Protein AF-A0A924GAR2-F1 (afdb_monomer)

Solvent-accessible surface area (backbone atoms only — not comparable to full-atom values): 4281 Å² total; per-residue (Å²): 128,86,77,80,54,75,61,82,49,86,45,89,42,80,95,50,45,74,62,65,93,76,62,53,80,83,42,49,64,62,36,49,57,50,19,53,53,51,27,53,52,47,51,50,53,48,74,65,51,90,65,82,86,43,65,62,62,42,54,52,42,56,72,64,44,38,80,52,99

Foldseek 3Di:
DPDDQQLVDQAPDPPSPRPVVSDDPVSVVVLVVVLVVQLVVLVCVLVVDPDDDDCVSHVVSNVPHSSSD

Mean predicted aligned error: 3.6 Å

Secondary structure (DSSP, 8-state):
--PPPGGGS---SGGG---TTT--GGGHHHHHHHHHHHHHHHHHHHHT--SPP-IIIIIIHHHHS-TT-

Nearest PDB structures (foldseek):
  5l44-assembly2_B  TM=9.883E-01  e=2.256E-05  Astrosporangium hypotensionis K-26
  1y79-assembly1_1  TM=9.633E-01  e=3.278E-03  Escherichia coli

Radius of gyration: 15.02 Å; Cα contacts (8 Å, |Δi|>4): 52; chains: 1; bounding box: 32×25×42 Å

Structure (mmCIF, N/CA/C/O backbone):
data_AF-A0A924GAR2-F1
#
_entry.id   AF-A0A924GAR2-F1
#
loop_
_atom_site.group_PDB
_atom_site.id
_atom_site.type_symbol
_atom_site.label_atom_id
_atom_site.label_alt_id
_atom_site.label_comp_id
_atom_site.label_asym_id
_atom_site.label_entity_id
_atom_site.label_seq_id
_atom_site.pdbx_PDB_ins_code
_atom_site.Cartn_x
_atom_site.Cartn_y
_atom_site.Cartn_z
_atom_site.occupancy
_atom_site.B_iso_or_equiv
_atom_site.auth_seq_id
_atom_site.auth_comp_id
_atom_site.auth_asym_id
_atom_site.auth_atom_id
_atom_site.pdbx_PDB_model_num
ATOM 1 N N . MET A 1 1 ? 2.621 -20.903 -16.162 1.00 36.91 1 MET A N 1
ATOM 2 C CA . MET A 1 1 ? 3.422 -20.231 -15.120 1.00 36.91 1 MET A CA 1
ATOM 3 C C . MET A 1 1 ? 2.780 -18.879 -14.933 1.00 36.91 1 MET A C 1
ATOM 5 O O . MET A 1 1 ? 2.616 -18.200 -15.936 1.00 36.91 1 MET A O 1
ATOM 9 N N . VAL A 1 2 ? 2.289 -18.557 -13.735 1.00 44.84 2 VAL A N 1
ATOM 10 C CA . VAL A 1 2 ? 1.766 -17.208 -13.481 1.00 44.84 2 VAL A CA 1
ATOM 11 C C . VAL A 1 2 ? 2.965 -16.286 -13.622 1.00 44.84 2 VAL A C 1
ATOM 13 O O . VAL A 1 2 ? 3.949 -16.443 -12.903 1.00 44.84 2 VAL A O 1
ATOM 16 N N . GLU A 1 3 ? 2.942 -15.435 -14.633 1.00 57.34 3 GLU A N 1
ATOM 17 C CA . GLU A 1 3 ? 3.953 -14.407 -14.787 1.00 57.34 3 GLU A CA 1
ATOM 18 C C . GLU A 1 3 ? 3.868 -13.511 -13.545 1.00 57.34 3 GLU A C 1
ATOM 20 O O . GLU A 1 3 ? 2.782 -13.041 -13.203 1.00 57.34 3 GLU A O 1
ATOM 25 N N . GLN A 1 4 ? 4.958 -13.399 -12.780 1.00 82.50 4 GLN A N 1
ATOM 26 C CA . GLN A 1 4 ? 4.947 -12.634 -11.532 1.00 8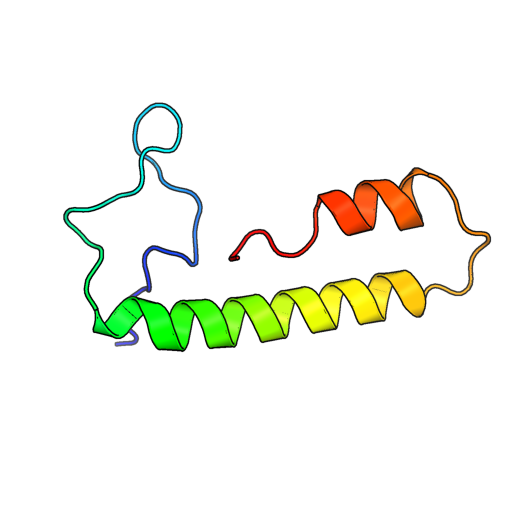2.50 4 GLN A CA 1
ATOM 27 C C . GLN A 1 4 ? 4.700 -11.161 -11.866 1.00 82.50 4 GLN A C 1
ATOM 29 O O . GLN A 1 4 ? 5.490 -10.552 -12.582 1.00 82.50 4 GLN A O 1
ATOM 34 N N . ASN A 1 5 ? 3.597 -10.602 -11.366 1.00 93.31 5 ASN A N 1
ATOM 35 C CA . ASN 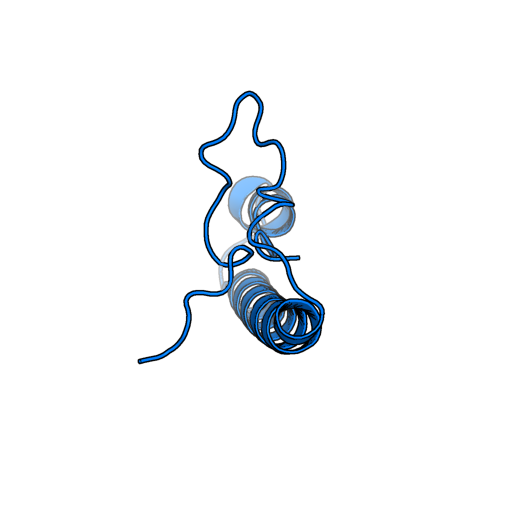A 1 5 ? 3.300 -9.186 -11.529 1.00 93.31 5 ASN A CA 1
ATOM 36 C C . ASN A 1 5 ? 4.296 -8.372 -10.675 1.00 93.31 5 ASN A C 1
ATOM 38 O O . ASN A 1 5 ? 4.339 -8.589 -9.460 1.00 93.31 5 ASN A O 1
ATOM 42 N N . PRO A 1 6 ? 5.076 -7.441 -11.259 1.00 95.12 6 PRO A N 1
ATOM 43 C CA . PRO A 1 6 ? 6.110 -6.695 -10.536 1.00 95.12 6 PRO A CA 1
ATOM 44 C C . PRO A 1 6 ? 5.561 -5.817 -9.400 1.00 95.12 6 PRO A C 1
ATOM 46 O O . PRO A 1 6 ? 6.333 -5.389 -8.548 1.00 95.12 6 PRO A O 1
ATOM 49 N N . PHE A 1 7 ? 4.248 -5.563 -9.358 1.00 95.50 7 PHE A N 1
ATOM 50 C CA . PHE A 1 7 ? 3.596 -4.816 -8.278 1.00 95.50 7 PHE A CA 1
ATOM 51 C C . PHE A 1 7 ? 3.357 -5.644 -7.003 1.00 95.50 7 PHE A C 1
ATOM 53 O O . PHE A 1 7 ? 3.076 -5.075 -5.954 1.00 95.50 7 PHE A O 1
ATOM 60 N N . PHE A 1 8 ? 3.474 -6.977 -7.051 1.00 94.75 8 PHE A N 1
ATOM 61 C CA . PHE A 1 8 ? 3.172 -7.847 -5.899 1.00 94.75 8 PHE 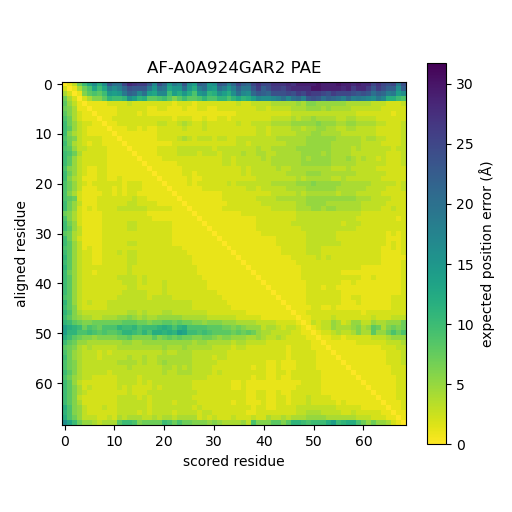A CA 1
ATOM 62 C C . PHE A 1 8 ? 4.314 -7.958 -4.885 1.00 94.75 8 PHE A C 1
ATOM 64 O O . PHE A 1 8 ? 4.168 -8.600 -3.846 1.00 94.75 8 PHE A O 1
ATOM 71 N N . THR A 1 9 ? 5.460 -7.343 -5.167 1.00 92.69 9 THR A N 1
ATOM 72 C CA . THR A 1 9 ? 6.614 -7.321 -4.267 1.00 92.69 9 THR A CA 1
ATOM 73 C C . THR A 1 9 ? 7.284 -5.951 -4.301 1.00 92.69 9 THR A C 1
ATOM 75 O O . THR A 1 9 ? 7.366 -5.362 -5.379 1.00 92.69 9 THR A O 1
ATOM 78 N N . PRO A 1 10 ? 7.830 -5.455 -3.175 1.00 94.06 10 PRO A N 1
ATOM 79 C CA . PRO A 1 10 ? 8.605 -4.218 -3.170 1.00 94.06 10 PRO A CA 1
ATOM 80 C C . PRO A 1 10 ? 9.768 -4.265 -4.165 1.00 94.06 10 PRO A C 1
ATOM 82 O O . PRO A 1 10 ? 10.440 -5.290 -4.298 1.00 94.06 10 PRO A O 1
ATOM 85 N N . SER A 1 11 ? 10.033 -3.140 -4.834 1.00 95.69 11 SER A N 1
ATOM 86 C CA . SER A 1 11 ? 11.119 -3.072 -5.813 1.00 95.69 11 SER A CA 1
ATOM 87 C C . SER A 1 11 ? 12.492 -3.296 -5.159 1.00 95.69 11 SER A C 1
ATOM 89 O O . SER A 1 11 ? 12.800 -2.647 -4.154 1.00 95.69 11 SER A O 1
ATOM 91 N N . PRO A 1 12 ? 13.359 -4.142 -5.747 1.00 95.56 12 PRO A N 1
ATOM 92 C CA . PRO A 1 12 ? 14.730 -4.332 -5.279 1.00 95.56 12 PRO A CA 1
ATOM 93 C C . PRO A 1 12 ? 15.694 -3.236 -5.768 1.00 95.56 12 PRO A C 1
ATOM 95 O O . PRO A 1 12 ? 16.871 -3.248 -5.404 1.00 95.56 12 PRO A O 1
ATOM 98 N N . LEU A 1 13 ? 15.243 -2.316 -6.629 1.00 97.44 13 LEU A N 1
ATOM 99 C CA . LEU A 1 13 ? 16.089 -1.265 -7.196 1.00 97.44 13 LEU A CA 1
ATOM 100 C C . LEU A 1 13 ? 16.378 -0.152 -6.167 1.00 97.44 13 LEU A C 1
ATOM 102 O O . LEU A 1 13 ? 15.612 0.030 -5.217 1.00 97.44 13 LEU A O 1
ATOM 106 N N . PRO A 1 14 ? 17.466 0.630 -6.341 1.00 98.44 14 PRO A N 1
ATOM 107 C CA . PRO A 1 14 ? 17.831 1.691 -5.407 1.00 98.44 14 PRO A CA 1
ATOM 108 C C . PRO A 1 14 ? 16.664 2.631 -5.098 1.00 98.44 14 PRO A C 1
ATOM 110 O O . PRO A 1 14 ? 15.986 3.111 -6.006 1.00 98.44 14 PRO A O 1
ATOM 113 N N . TYR A 1 15 ? 16.456 2.892 -3.805 1.00 96.31 15 TYR A N 1
ATOM 114 C CA . TYR A 1 15 ? 15.383 3.752 -3.289 1.00 96.31 15 TYR A CA 1
ATOM 115 C C . TYR A 1 15 ? 13.957 3.275 -3.615 1.00 96.31 15 TYR A C 1
ATOM 117 O O . TYR A 1 15 ? 13.020 4.061 -3.516 1.00 96.31 15 TYR A O 1
ATOM 125 N N . GLY A 1 16 ? 13.782 2.007 -4.002 1.00 96.06 16 GLY A N 1
ATOM 126 C CA . GLY A 1 16 ? 12.479 1.471 -4.388 1.00 96.06 16 GLY A CA 1
ATOM 127 C C . GLY A 1 16 ? 12.012 1.945 -5.766 1.00 96.06 16 GLY A C 1
ATOM 128 O O . GLY A 1 16 ? 10.811 1.959 -6.022 1.00 96.06 16 GLY A O 1
ATOM 129 N N . LEU A 1 17 ? 12.935 2.342 -6.655 1.00 97.75 17 LEU A N 1
ATOM 130 C CA . LEU A 1 17 ? 12.603 2.717 -8.033 1.00 97.75 17 LEU A CA 1
ATOM 131 C C . LEU A 1 17 ? 11.767 1.604 -8.692 1.00 97.75 17 LEU A C 1
ATOM 133 O O . LEU A 1 17 ? 12.228 0.464 -8.703 1.00 97.75 17 LEU A O 1
ATOM 137 N N . PRO A 1 18 ? 10.584 1.877 -9.267 1.00 95.94 18 PRO A N 1
ATOM 138 C CA . PRO A 1 18 ? 9.806 0.833 -9.923 1.00 95.94 18 PRO A CA 1
ATOM 139 C C . PRO A 1 18 ? 10.611 0.145 -11.038 1.00 95.94 18 PRO A C 1
ATOM 141 O O . PRO A 1 18 ? 11.321 0.833 -11.784 1.00 95.94 18 PRO A O 1
ATOM 144 N N . PRO A 1 19 ? 10.520 -1.190 -11.189 1.00 96.12 19 PRO A N 1
ATOM 145 C CA . PRO A 1 19 ? 11.216 -1.918 -12.245 1.00 96.12 19 PRO A CA 1
ATOM 146 C C . PRO A 1 19 ? 10.530 -1.681 -13.599 1.00 96.12 19 PRO A C 1
ATOM 148 O O . PRO A 1 19 ? 9.901 -2.567 -14.168 1.00 96.12 19 PRO A O 1
ATOM 151 N N . PHE A 1 20 ? 10.639 -0.462 -14.140 1.00 97.06 20 PHE A N 1
ATOM 152 C CA . PHE A 1 20 ? 9.943 -0.034 -15.363 1.00 97.06 20 PHE A CA 1
ATOM 153 C C . PHE A 1 20 ? 10.248 -0.901 -16.589 1.00 97.06 20 PHE A C 1
ATOM 155 O O . PHE A 1 20 ? 9.415 -0.993 -17.481 1.00 97.06 20 PHE A O 1
ATOM 162 N N . ALA A 1 21 ? 11.412 -1.554 -16.629 1.00 96.81 21 ALA A N 1
ATOM 163 C CA . ALA A 1 21 ? 11.761 -2.497 -17.690 1.00 96.81 21 ALA A CA 1
ATOM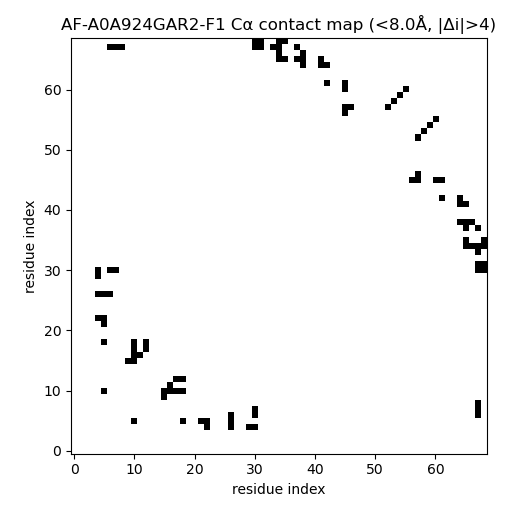 164 C C . ALA A 1 21 ? 10.911 -3.785 -17.668 1.00 96.81 21 ALA A C 1
ATOM 166 O O . ALA A 1 21 ? 10.799 -4.459 -18.688 1.00 96.81 21 ALA A O 1
ATOM 167 N N . GLU A 1 22 ? 10.329 -4.128 -16.516 1.00 95.62 22 GLU A N 1
ATOM 168 C CA . GLU A 1 22 ? 9.515 -5.329 -16.294 1.00 95.62 22 GLU A CA 1
ATOM 169 C C . GLU A 1 22 ? 8.009 -5.017 -16.293 1.00 95.62 22 GLU A C 1
ATOM 171 O O . GLU A 1 22 ? 7.185 -5.912 -16.475 1.00 95.62 22 GLU A O 1
ATOM 176 N N . ILE A 1 23 ? 7.623 -3.751 -16.100 1.00 96.19 23 ILE A N 1
ATOM 177 C CA . ILE A 1 23 ? 6.222 -3.318 -16.094 1.00 96.19 23 ILE A CA 1
ATOM 178 C C . ILE A 1 23 ? 5.680 -3.267 -17.528 1.00 96.19 23 ILE A C 1
ATOM 180 O O . ILE A 1 23 ? 6.301 -2.712 -18.431 1.00 96.19 23 ILE A O 1
ATOM 184 N N . ARG A 1 24 ? 4.487 -3.835 -17.726 1.00 97.12 24 ARG A N 1
ATOM 185 C CA . ARG A 1 24 ? 3.754 -3.867 -18.997 1.00 97.12 24 ARG A CA 1
ATOM 186 C C . ARG A 1 24 ? 2.281 -3.581 -18.739 1.00 97.12 24 ARG A C 1
ATOM 188 O O . ARG A 1 24 ? 1.810 -3.796 -17.623 1.00 97.12 24 ARG A O 1
ATOM 195 N N . ASP A 1 25 ? 1.550 -3.183 -19.774 1.00 97.81 25 ASP A N 1
ATOM 196 C CA . ASP A 1 25 ? 0.141 -2.785 -19.650 1.00 97.81 25 ASP A CA 1
ATOM 197 C C . ASP A 1 25 ? -0.744 -3.878 -19.023 1.00 97.81 25 ASP A C 1
ATOM 199 O O . ASP A 1 25 ? -1.580 -3.602 -18.159 1.00 97.81 25 ASP A O 1
ATOM 203 N N . ASP A 1 26 ? -0.479 -5.141 -19.365 1.00 96.75 26 ASP A N 1
ATOM 204 C CA . ASP A 1 26 ? -1.208 -6.304 -18.846 1.00 96.75 26 ASP A CA 1
ATOM 205 C C . ASP A 1 26 ? -1.004 -6.538 -17.337 1.00 96.75 26 ASP A C 1
ATOM 207 O O . ASP A 1 26 ? -1.732 -7.323 -16.731 1.00 96.75 26 ASP A O 1
ATOM 211 N N . HIS A 1 27 ? -0.043 -5.859 -16.699 1.00 96.12 27 HIS A N 1
ATOM 212 C CA . HIS A 1 27 ? 0.182 -5.939 -15.253 1.00 96.12 27 HIS A CA 1
ATOM 213 C C . HIS A 1 27 ? -0.741 -5.018 -14.454 1.00 96.12 27 HIS A C 1
ATOM 215 O O . HIS A 1 27 ? -1.004 -5.298 -13.284 1.00 96.12 27 HIS A O 1
ATOM 221 N N . TYR A 1 28 ? -1.267 -3.941 -15.046 1.00 96.38 28 TYR A N 1
ATOM 222 C CA . TYR A 1 28 ? -2.036 -2.957 -14.281 1.00 96.38 28 TYR A CA 1
ATOM 223 C C . TYR A 1 28 ? -3.359 -3.515 -13.786 1.00 96.38 28 TYR A C 1
ATOM 225 O O . TYR A 1 28 ? -3.656 -3.413 -12.600 1.00 96.38 28 TYR A O 1
ATOM 233 N N . ARG A 1 29 ? -4.160 -4.120 -14.670 1.00 96.81 29 ARG A N 1
ATOM 234 C CA . ARG A 1 29 ? -5.491 -4.591 -14.273 1.00 96.81 29 ARG A CA 1
ATOM 235 C C . ARG A 1 29 ? -5.424 -5.676 -13.185 1.00 96.81 29 ARG A C 1
ATOM 237 O O . ARG A 1 29 ? -6.069 -5.482 -12.158 1.00 96.81 29 ARG A O 1
ATOM 244 N N . PRO A 1 30 ? -4.622 -6.749 -13.330 1.00 95.56 30 PRO A N 1
ATOM 245 C CA . PRO A 1 30 ? -4.442 -7.727 -12.259 1.00 95.56 30 PRO A CA 1
ATOM 246 C C . PRO A 1 30 ? -3.788 -7.128 -11.007 1.00 95.56 30 PRO A C 1
ATOM 248 O O . PRO A 1 30 ? -4.090 -7.566 -9.903 1.00 95.56 30 PRO A O 1
ATOM 251 N N . GLY A 1 31 ? -2.909 -6.131 -11.176 1.00 95.88 31 GLY A N 1
ATOM 252 C CA . GLY A 1 31 ? -2.277 -5.393 -10.081 1.00 95.88 31 GLY A CA 1
ATOM 253 C C . GLY A 1 31 ? -3.304 -4.686 -9.200 1.00 95.88 31 GLY A C 1
ATOM 254 O O . GLY A 1 31 ? -3.367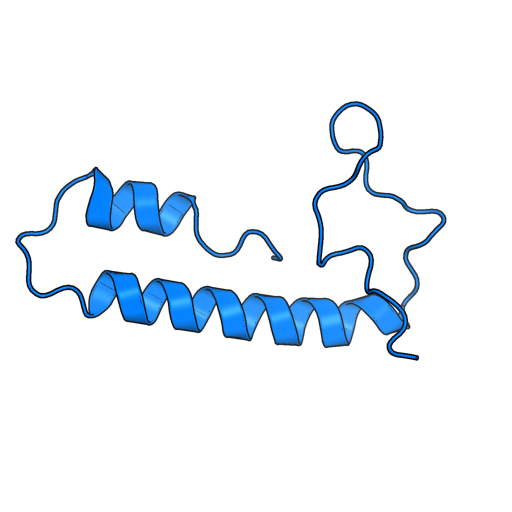 -4.930 -7.999 1.00 95.88 31 GLY A O 1
ATOM 255 N N . PHE A 1 32 ? -4.166 -3.879 -9.821 1.00 97.50 32 PHE A N 1
ATOM 256 C CA . PHE A 1 32 ? -5.247 -3.176 -9.134 1.00 97.50 32 PHE A CA 1
ATOM 257 C C . PHE A 1 32 ? -6.283 -4.127 -8.540 1.00 97.50 32 PHE A C 1
ATOM 259 O O . PHE A 1 32 ? -6.671 -3.941 -7.391 1.00 97.50 32 PHE A O 1
ATOM 266 N N . ASP A 1 33 ? -6.720 -5.150 -9.283 1.00 97.38 33 ASP A N 1
ATOM 267 C CA . ASP A 1 33 ? -7.715 -6.107 -8.783 1.00 97.38 33 ASP A CA 1
ATOM 268 C C . ASP A 1 33 ? -7.218 -6.803 -7.499 1.00 97.38 33 ASP A C 1
ATOM 270 O O . ASP A 1 33 ? -7.974 -6.925 -6.532 1.00 97.38 33 ASP A O 1
ATOM 274 N N . GLN A 1 34 ? -5.939 -7.198 -7.459 1.00 96.12 34 GLN A N 1
ATOM 275 C CA . GLN A 1 34 ? -5.313 -7.775 -6.268 1.00 96.12 34 GLN A CA 1
ATOM 276 C C . GLN A 1 34 ? -5.179 -6.743 -5.142 1.00 96.12 34 GLN A C 1
ATOM 278 O O . GLN A 1 34 ? -5.599 -7.017 -4.019 1.00 96.12 34 GLN A O 1
ATOM 283 N N . GLY A 1 35 ? -4.656 -5.549 -5.437 1.00 96.69 35 GLY A N 1
ATOM 284 C CA . GLY A 1 35 ? -4.471 -4.495 -4.440 1.00 96.69 35 GLY A CA 1
ATOM 285 C C . GLY A 1 35 ? -5.784 -4.065 -3.777 1.00 96.69 35 GLY A C 1
ATOM 286 O O . GLY A 1 35 ? -5.848 -3.924 -2.556 1.00 96.69 35 GLY A O 1
ATOM 287 N N . PHE A 1 36 ? -6.870 -3.938 -4.547 1.00 98.25 36 PHE A N 1
ATOM 288 C CA . PHE A 1 36 ? -8.200 -3.653 -4.000 1.00 98.25 36 PHE A CA 1
ATOM 289 C C . PHE A 1 36 ? -8.710 -4.788 -3.111 1.00 98.25 36 PHE A C 1
ATOM 291 O O . PHE A 1 36 ? -9.268 -4.525 -2.044 1.00 98.25 36 PHE A O 1
ATOM 298 N N . ALA A 1 37 ? -8.530 -6.044 -3.529 1.00 98.12 37 ALA A N 1
ATOM 299 C CA . ALA A 1 37 ? -8.953 -7.196 -2.739 1.00 98.12 37 ALA A CA 1
ATOM 300 C C . ALA A 1 37 ? -8.206 -7.273 -1.396 1.00 98.12 37 ALA A C 1
ATOM 302 O O . ALA A 1 37 ? -8.836 -7.481 -0.356 1.00 98.12 37 ALA A O 1
ATOM 303 N N . GLU A 1 38 ? -6.890 -7.060 -1.406 1.00 97.88 38 GLU A N 1
ATOM 304 C CA . GLU A 1 38 ? -6.052 -7.048 -0.205 1.00 97.88 38 GLU A CA 1
ATOM 305 C C . GLU A 1 38 ? -6.428 -5.899 0.733 1.00 97.88 38 GLU A C 1
ATOM 307 O O . GLU A 1 38 ? -6.724 -6.144 1.905 1.00 97.88 38 GLU A O 1
ATOM 312 N N 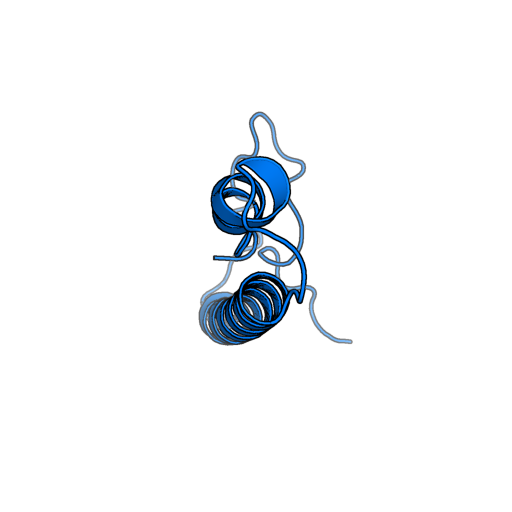. GLN A 1 39 ? -6.533 -4.671 0.217 1.00 98.31 39 GLN A N 1
ATOM 313 C CA . GLN A 1 39 ? -6.878 -3.509 1.035 1.00 98.31 39 GLN A CA 1
ATOM 314 C C . GLN A 1 39 ? -8.259 -3.659 1.691 1.00 98.31 39 GLN A C 1
ATOM 316 O O . GLN A 1 39 ? -8.423 -3.368 2.877 1.00 98.31 39 GLN A O 1
ATOM 321 N N . LEU A 1 40 ? -9.264 -4.154 0.958 1.00 98.50 40 LEU A N 1
ATOM 322 C CA . LEU A 1 40 ? -10.594 -4.403 1.522 1.00 98.50 40 LEU A CA 1
ATOM 323 C C . LEU A 1 40 ? -10.557 -5.459 2.633 1.00 98.50 40 LEU A C 1
ATOM 325 O O . LEU A 1 40 ? -11.226 -5.292 3.656 1.00 98.50 40 LEU A O 1
ATOM 329 N N . ALA A 1 41 ? -9.772 -6.527 2.463 1.00 98.44 41 ALA A N 1
ATOM 330 C CA . ALA A 1 41 ? -9.609 -7.558 3.484 1.00 98.44 41 ALA A CA 1
ATOM 331 C C . ALA A 1 41 ? -8.912 -7.012 4.743 1.00 98.44 41 ALA A C 1
ATOM 333 O O . ALA A 1 41 ? -9.330 -7.304 5.868 1.00 98.44 41 ALA A O 1
ATOM 334 N N . GLU A 1 42 ? -7.886 -6.179 4.575 1.00 98.12 42 GLU A N 1
ATOM 335 C CA . GLU A 1 42 ? -7.178 -5.525 5.676 1.00 98.12 42 GLU A CA 1
ATOM 336 C C . GLU A 1 42 ? -8.079 -4.546 6.433 1.00 98.12 42 GLU A C 1
ATOM 338 O O . GLU A 1 42 ? -8.146 -4.606 7.662 1.00 98.12 42 GLU A O 1
ATOM 343 N N . ILE A 1 43 ? -8.839 -3.708 5.721 1.00 98.19 43 ILE A N 1
ATOM 344 C CA . ILE A 1 43 ? -9.819 -2.789 6.318 1.00 98.19 43 ILE A CA 1
ATOM 345 C C . ILE A 1 43 ? -10.905 -3.567 7.068 1.00 98.19 43 ILE A C 1
ATOM 347 O O . ILE A 1 43 ? -11.275 -3.191 8.184 1.00 98.19 43 ILE A O 1
ATOM 351 N N . ALA A 1 44 ? -11.407 -4.670 6.507 1.00 98.31 44 ALA A N 1
ATOM 352 C CA . ALA A 1 44 ? -12.394 -5.510 7.181 1.00 98.31 44 ALA A CA 1
ATOM 353 C C . ALA A 1 44 ? -11.832 -6.118 8.477 1.00 98.31 44 ALA A C 1
ATOM 355 O O . ALA A 1 44 ? -12.535 -6.186 9.485 1.00 98.31 44 ALA A O 1
ATOM 356 N N . ARG A 1 45 ? -10.550 -6.506 8.487 1.00 97.88 45 ARG A N 1
ATOM 357 C CA . ARG A 1 45 ? -9.868 -6.990 9.695 1.00 97.88 45 ARG A CA 1
ATOM 358 C C . ARG A 1 45 ? -9.731 -5.891 10.751 1.00 97.88 45 ARG A C 1
ATOM 360 O O . ARG A 1 45 ? -9.990 -6.163 11.918 1.00 97.88 45 ARG A O 1
ATOM 367 N N . ILE A 1 46 ? -9.346 -4.679 10.347 1.00 97.69 46 ILE A N 1
ATOM 368 C CA . ILE A 1 46 ? -9.185 -3.523 11.247 1.00 97.69 46 ILE A CA 1
ATOM 369 C C . ILE A 1 46 ? -10.530 -3.132 11.866 1.00 97.69 46 ILE A C 1
ATOM 371 O O . ILE A 1 46 ? -10.655 -3.001 13.079 1.00 97.69 46 ILE A O 1
ATOM 375 N N . THR A 1 47 ? -11.565 -2.990 11.040 1.00 96.44 47 THR A N 1
ATOM 376 C CA . THR A 1 47 ? -12.896 -2.551 11.494 1.00 96.44 47 THR A CA 1
ATOM 377 C C . THR A 1 47 ? -13.681 -3.649 12.218 1.00 96.44 47 THR 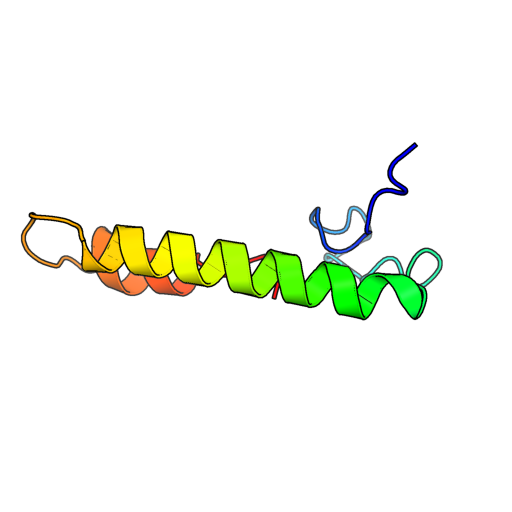A C 1
ATOM 379 O O . THR A 1 47 ? -14.591 -3.346 12.987 1.00 96.44 47 THR A O 1
ATOM 382 N N . GLY A 1 48 ? -13.327 -4.920 12.005 1.00 96.69 48 GLY A N 1
ATOM 383 C CA . GLY A 1 48 ? -13.903 -6.074 12.697 1.00 96.69 48 GLY A CA 1
ATOM 384 C C . GLY A 1 48 ? -13.257 -6.411 14.047 1.00 96.69 48 GLY A C 1
ATOM 385 O O . GLY A 1 48 ? -13.711 -7.348 14.713 1.00 96.69 48 GLY A O 1
ATOM 386 N N . GLU A 1 49 ? -12.204 -5.701 14.461 1.00 93.88 49 GLU A N 1
ATOM 387 C CA . GLU A 1 49 ? -11.502 -5.964 15.717 1.00 93.88 49 GLU A CA 1
ATOM 388 C C . GLU A 1 49 ? -12.394 -5.634 16.930 1.00 93.88 49 GLU A C 1
ATOM 390 O O . GLU A 1 49 ? -12.938 -4.541 17.052 1.00 93.88 49 GLU A O 1
ATOM 395 N N . ARG A 1 50 ? -12.563 -6.589 17.858 1.00 88.50 50 ARG A N 1
ATOM 396 C CA . ARG A 1 50 ? -13.475 -6.451 19.017 1.00 88.50 50 ARG A CA 1
ATOM 397 C C . ARG A 1 50 ? -12.851 -5.749 20.236 1.00 88.50 50 ARG A C 1
ATOM 399 O O . ARG A 1 50 ? -13.411 -5.818 21.329 1.00 88.50 50 ARG A O 1
ATOM 406 N N . GLY A 1 51 ? -11.687 -5.125 20.068 1.00 93.12 51 GLY A N 1
ATOM 407 C CA . GLY A 1 51 ? -10.986 -4.370 21.110 1.00 93.12 51 GLY A CA 1
ATOM 408 C C . GLY A 1 51 ? -11.417 -2.904 21.178 1.00 93.12 51 GLY A C 1
ATOM 409 O O . GLY A 1 51 ? -12.146 -2.414 20.318 1.00 93.12 51 GLY A O 1
ATOM 410 N N . LEU A 1 52 ? -10.942 -2.181 22.198 1.00 96.44 52 LEU A N 1
ATOM 411 C CA . LEU A 1 52 ? -11.006 -0.719 22.164 1.00 96.44 52 LEU A CA 1
ATOM 412 C C . LEU A 1 52 ? -10.124 -0.211 21.011 1.00 96.44 52 LEU A C 1
ATOM 414 O O . LEU A 1 52 ? -9.022 -0.738 20.825 1.00 96.44 52 LEU A O 1
ATOM 418 N N . PRO A 1 53 ? -10.571 0.803 20.253 1.00 96.81 53 PRO A N 1
ATOM 419 C CA . PRO A 1 53 ? -9.736 1.406 19.230 1.00 96.81 53 PRO A CA 1
ATOM 420 C C . PRO A 1 53 ? -8.533 2.083 19.894 1.00 96.81 53 PRO A C 1
ATOM 422 O O . PRO A 1 53 ? -8.677 2.893 20.813 1.00 96.81 53 PRO A O 1
ATOM 425 N N . THR A 1 54 ? -7.345 1.746 19.416 1.00 97.81 54 THR A N 1
ATOM 426 C CA . THR A 1 54 ? -6.079 2.382 19.766 1.00 97.81 54 THR A CA 1
ATOM 427 C C . THR A 1 54 ? -5.458 3.001 18.521 1.00 97.81 54 THR A C 1
ATOM 429 O O . THR A 1 54 ? -5.868 2.757 17.382 1.00 97.81 54 THR A O 1
ATOM 432 N N . PHE A 1 55 ? -4.436 3.822 18.734 1.00 97.44 55 PHE A N 1
ATOM 433 C CA . PHE A 1 55 ? -3.669 4.400 17.640 1.00 97.44 55 PHE A CA 1
ATOM 434 C C . PHE A 1 55 ? -3.022 3.311 16.766 1.00 97.44 55 PHE A C 1
ATOM 436 O O . PHE A 1 55 ? -3.007 3.418 15.543 1.00 97.44 55 PHE A O 1
ATOM 443 N N . GLU A 1 56 ? -2.546 2.228 17.379 1.00 98.00 56 GLU A N 1
ATOM 444 C CA . GLU A 1 56 ? -1.864 1.119 16.716 1.00 98.00 56 GLU A CA 1
ATOM 445 C C . GLU A 1 56 ? -2.818 0.236 15.910 1.00 98.00 56 GLU A C 1
ATOM 447 O O . GLU A 1 56 ? -2.538 -0.056 14.747 1.00 98.00 56 GLU A O 1
ATOM 452 N N . ASN A 1 57 ? -3.933 -0.196 16.512 1.00 97.00 57 ASN A N 1
ATOM 453 C CA . ASN A 1 57 ? -4.848 -1.134 15.857 1.00 97.00 57 ASN A CA 1
ATOM 454 C C . ASN A 1 57 ? -5.783 -0.463 14.846 1.00 97.00 57 ASN A C 1
ATOM 456 O O . ASN A 1 57 ? -6.348 -1.151 14.004 1.00 97.00 57 ASN A O 1
ATOM 460 N N . THR A 1 58 ? -5.908 0.867 14.896 1.00 96.31 58 THR A N 1
ATOM 461 C CA . THR A 1 58 ? -6.743 1.630 13.968 1.00 96.31 58 THR A CA 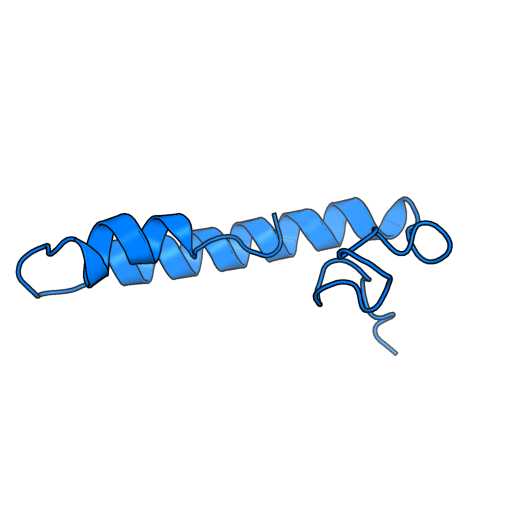1
ATOM 462 C C . THR A 1 58 ? -5.887 2.468 13.024 1.00 96.31 58 THR A C 1
ATOM 464 O O . THR A 1 58 ? -5.822 2.157 11.841 1.00 96.31 58 THR A O 1
ATOM 467 N N . LEU A 1 59 ? -5.190 3.507 13.505 1.00 97.31 59 LEU A N 1
ATOM 468 C CA . LEU A 1 59 ? -4.521 4.458 12.606 1.00 97.31 59 LEU A CA 1
ATOM 469 C C . LEU A 1 59 ? -3.285 3.858 11.932 1.00 97.31 59 LEU A C 1
ATOM 471 O O . LEU A 1 59 ? -3.172 3.901 10.713 1.00 97.31 59 LEU A O 1
ATOM 475 N N . ILE A 1 60 ? -2.374 3.266 12.707 1.00 98.12 60 ILE A N 1
ATOM 476 C CA . ILE A 1 60 ? -1.170 2.638 12.146 1.00 98.12 60 ILE A CA 1
ATOM 477 C C . ILE A 1 60 ? -1.533 1.433 11.280 1.00 98.12 60 ILE A C 1
ATOM 479 O O . ILE A 1 60 ? -0.875 1.185 10.274 1.00 98.12 60 ILE A O 1
ATOM 483 N N . ALA A 1 61 ? -2.570 0.681 11.650 1.00 97.94 61 ALA A N 1
ATOM 484 C CA . ALA A 1 61 ? -3.042 -0.426 10.833 1.00 97.94 61 ALA A CA 1
ATOM 485 C C . ALA A 1 61 ? -3.608 0.053 9.485 1.00 97.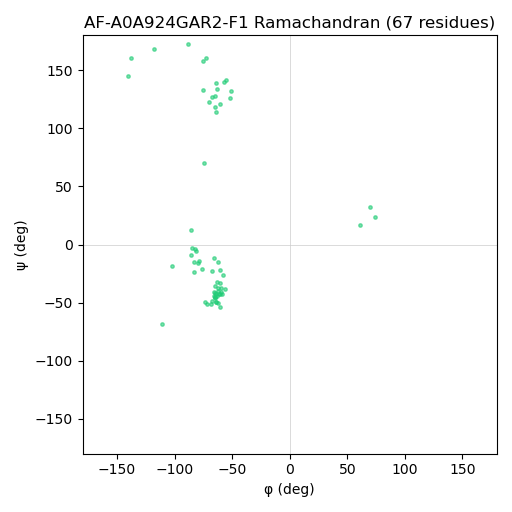94 61 ALA A C 1
ATOM 487 O O . ALA A 1 61 ? -3.302 -0.560 8.466 1.00 97.94 61 ALA A O 1
ATOM 488 N N . LEU A 1 62 ? -4.372 1.154 9.468 1.00 97.75 62 LEU A N 1
ATOM 489 C CA . LEU A 1 62 ? -4.873 1.764 8.233 1.00 97.75 62 LEU A CA 1
ATOM 490 C C . LEU A 1 62 ? -3.729 2.298 7.364 1.00 97.75 62 LEU A C 1
ATOM 492 O O . LEU A 1 62 ? -3.695 1.993 6.178 1.00 97.75 62 LEU A O 1
ATOM 496 N N . GLU A 1 63 ? -2.761 3.007 7.950 1.00 97.62 63 GLU A N 1
ATOM 497 C CA . GLU A 1 63 ? -1.594 3.545 7.228 1.00 97.62 63 GLU A CA 1
ATOM 498 C C . GLU A 1 63 ? -0.738 2.443 6.586 1.00 97.62 63 GLU A C 1
ATOM 500 O O . GLU A 1 63 ? -0.142 2.629 5.530 1.00 97.62 63 GLU A O 1
ATOM 505 N N . LYS A 1 64 ? -0.671 1.269 7.222 1.00 97.06 64 LYS A N 1
ATOM 506 C CA . LYS A 1 64 ? 0.067 0.113 6.699 1.00 97.06 64 LYS A CA 1
ATOM 507 C C . LYS A 1 64 ? -0.715 -0.707 5.675 1.00 97.06 64 LYS A C 1
ATOM 509 O O . LYS A 1 64 ? -0.100 -1.541 5.017 1.00 97.06 64 LYS A O 1
ATOM 514 N N . SER A 1 65 ? -2.028 -0.523 5.562 1.00 97.38 65 SER A N 1
ATOM 515 C CA . SER A 1 65 ? -2.852 -1.277 4.611 1.00 97.38 65 SER A CA 1
ATOM 516 C C . SER A 1 65 ? -2.614 -0.832 3.166 1.00 97.38 65 SER A C 1
ATOM 518 O O . SER A 1 65 ? -2.120 0.267 2.923 1.00 97.38 65 SER A O 1
ATOM 520 N N . GLY A 1 66 ? -2.974 -1.680 2.203 1.00 96.06 66 GLY A N 1
ATOM 521 C CA . GLY A 1 66 ? -2.976 -1.339 0.782 1.00 96.06 66 GLY A CA 1
ATOM 522 C C . GLY A 1 66 ? -1.589 -1.166 0.165 1.00 96.06 66 GLY A C 1
ATOM 523 O O . GLY A 1 66 ? -1.445 -0.367 -0.746 1.00 96.06 66 GLY A O 1
ATOM 524 N N . GLN A 1 67 ? -0.573 -1.904 0.624 1.00 94.56 67 GLN A N 1
ATOM 525 C CA . GLN A 1 67 ? 0.809 -1.773 0.120 1.00 94.56 67 GLN A CA 1
ATOM 526 C C . GLN A 1 67 ? 0.972 -2.067 -1.382 1.00 94.56 67 GLN A C 1
ATOM 528 O O . GLN A 1 67 ? 1.961 -1.655 -1.983 1.00 94.56 67 GLN A O 1
ATOM 533 N N . THR A 1 68 ? 0.037 -2.806 -1.978 1.00 91.25 68 THR A N 1
ATOM 534 C CA . THR A 1 68 ? 0.035 -3.133 -3.411 1.00 91.25 68 THR A CA 1
ATOM 535 C C . THR A 1 68 ? -0.631 -2.050 -4.274 1.00 91.25 68 THR A C 1
ATOM 537 O O . THR A 1 68 ? -0.539 -2.124 -5.499 1.00 91.25 68 THR A O 1
ATOM 540 N N . LEU A 1 69 ? -1.286 -1.050 -3.664 1.00 81.31 69 LEU A N 1
ATOM 541 C CA . LEU A 1 69 ? -1.960 0.068 -4.342 1.00 81.31 69 LEU A CA 1
ATOM 542 C C . LEU A 1 69 ? -1.127 1.353 -4.375 1.00 81.31 69 LEU A C 1
ATOM 544 O O . LEU A 1 69 ? -0.319 1.583 -3.451 1.00 81.31 69 LEU A O 1
#

Sequence (69 aa):
MVEQNPFFTPSPLPYGLPPFAEIRDDHYRPGFDQGFAEQLAEIARITGERGLPTFENTLIALEKSGQTL

pLDDT: mean 93.86, std 10.71, range [36.91, 98.5]